Protein AF-A0A0C2D7S9-F1 (afdb_monomer_lite)

Radius of gyration: 14.55 Å; chains: 1; bounding box: 28×33×33 Å

Structure (mmCIF, N/CA/C/O backbone):
data_AF-A0A0C2D7S9-F1
#
_entry.id   AF-A0A0C2D7S9-F1
#
loop_
_atom_site.group_PDB
_atom_site.id
_atom_site.type_symbol
_atom_site.label_atom_id
_atom_site.label_alt_id
_atom_site.label_comp_id
_atom_site.label_asym_id
_atom_site.label_entity_id
_atom_site.label_seq_id
_atom_site.pdbx_PDB_ins_code
_atom_site.Cartn_x
_atom_site.Cartn_y
_atom_site.Cartn_z
_atom_site.occupancy
_atom_site.B_iso_or_equiv
_atom_site.auth_seq_id
_atom_site.auth_comp_id
_atom_site.auth_asym_id
_atom_site.auth_atom_id
_atom_site.pdbx_PDB_model_num
ATOM 1 N N . MET A 1 1 ? -13.424 7.429 2.347 1.00 75.81 1 MET A N 1
ATOM 2 C CA . MET A 1 1 ? -12.289 6.692 2.950 1.00 75.81 1 MET A CA 1
ATOM 3 C C . MET A 1 1 ? -12.279 6.810 4.469 1.00 75.81 1 MET A C 1
ATOM 5 O O . MET A 1 1 ? -12.568 5.813 5.108 1.00 75.81 1 MET A O 1
ATOM 9 N N . LYS A 1 2 ? -12.036 7.995 5.050 1.00 79.94 2 LYS A N 1
ATOM 10 C CA . LYS A 1 2 ? -11.989 8.196 6.513 1.00 79.94 2 LYS A CA 1
ATOM 11 C C . LYS A 1 2 ? -13.216 7.628 7.249 1.00 79.94 2 LYS A C 1
ATOM 13 O O . LYS A 1 2 ? -13.058 6.716 8.044 1.00 79.94 2 LYS A O 1
ATOM 18 N N . ASN A 1 3 ? -14.425 8.031 6.854 1.00 87.00 3 ASN A N 1
ATOM 19 C CA . ASN A 1 3 ? -15.672 7.531 7.455 1.00 87.00 3 ASN A CA 1
ATOM 20 C C . ASN A 1 3 ? -15.850 6.002 7.324 1.00 87.00 3 ASN A C 1
ATOM 22 O O . ASN A 1 3 ? -16.496 5.380 8.157 1.00 87.00 3 ASN A O 1
ATOM 26 N N . HIS A 1 4 ? -15.286 5.384 6.277 1.00 85.19 4 HIS A N 1
ATOM 27 C CA . HIS A 1 4 ? -15.342 3.929 6.092 1.00 85.19 4 HIS A CA 1
ATOM 28 C C . HIS A 1 4 ? -14.394 3.208 7.059 1.00 85.19 4 HIS A C 1
ATOM 30 O O . HIS A 1 4 ? -14.774 2.201 7.647 1.00 85.19 4 HIS A O 1
ATOM 36 N N . LEU A 1 5 ? -13.189 3.749 7.264 1.00 85.56 5 LEU A N 1
ATOM 37 C CA . LEU A 1 5 ? -12.227 3.237 8.243 1.00 85.56 5 LEU A CA 1
ATOM 38 C C . LEU A 1 5 ? -12.722 3.450 9.684 1.00 85.56 5 LEU A C 1
ATOM 40 O O . LEU A 1 5 ? -12.631 2.534 10.498 1.00 85.56 5 LEU A O 1
ATOM 44 N N . GLU A 1 6 ? -13.321 4.607 9.984 1.00 86.69 6 GLU A N 1
ATOM 45 C CA . GLU A 1 6 ? -13.934 4.903 11.291 1.00 86.69 6 GLU A CA 1
ATOM 46 C C . GLU A 1 6 ? -15.068 3.928 11.640 1.00 86.69 6 GLU A C 1
ATOM 48 O O . GLU A 1 6 ? -15.211 3.544 12.799 1.00 86.69 6 GLU A O 1
ATOM 53 N N . ALA A 1 7 ? -15.817 3.460 10.638 1.00 89.31 7 ALA A N 1
ATOM 54 C CA . ALA A 1 7 ? -16.864 2.451 10.793 1.00 89.31 7 ALA A CA 1
ATOM 55 C C . ALA A 1 7 ? -16.340 1.001 10.901 1.00 89.31 7 ALA A C 1
ATOM 57 O O . ALA A 1 7 ? -17.137 0.066 10.918 1.00 89.31 7 ALA A O 1
ATOM 58 N N . GLY A 1 8 ? -15.019 0.785 10.954 1.00 87.38 8 GLY A N 1
ATOM 59 C CA . GLY A 1 8 ? -14.421 -0.555 11.034 1.00 87.38 8 GLY A CA 1
ATOM 60 C C . GLY A 1 8 ? -14.158 -1.221 9.678 1.00 87.38 8 GLY A C 1
ATOM 61 O O . GLY A 1 8 ? -13.779 -2.389 9.630 1.00 87.38 8 GLY A O 1
ATOM 62 N N . GLY A 1 9 ? -14.337 -0.500 8.569 1.00 87.94 9 GLY A N 1
ATOM 63 C CA . GLY A 1 9 ? -14.062 -0.997 7.223 1.00 87.94 9 GLY A CA 1
ATOM 64 C C . GLY A 1 9 ? -12.581 -1.296 6.981 1.00 87.94 9 GLY A C 1
ATOM 65 O O . GLY A 1 9 ? -11.709 -0.850 7.727 1.00 87.94 9 GLY A O 1
ATOM 66 N N . LYS A 1 10 ? -12.292 -2.050 5.918 1.00 88.19 10 LYS A N 1
ATOM 67 C CA . LYS A 1 10 ? -10.925 -2.390 5.500 1.00 88.19 10 LYS A CA 1
ATOM 68 C C . LYS A 1 10 ? -10.594 -1.708 4.184 1.00 88.19 10 LYS A C 1
ATOM 70 O O . LYS A 1 10 ? -11.446 -1.590 3.307 1.00 88.19 10 LYS A O 1
ATOM 75 N N . LEU A 1 11 ? -9.344 -1.298 4.037 1.00 84.88 11 LEU A N 1
ATOM 76 C CA . LEU A 1 11 ? -8.817 -0.701 2.825 1.00 84.88 11 LEU A CA 1
ATOM 77 C C . LEU A 1 11 ? -7.658 -1.542 2.301 1.00 84.88 11 LEU A C 1
ATOM 79 O O . LEU A 1 11 ? -6.702 -1.840 3.015 1.00 84.88 11 LEU A O 1
ATOM 83 N N . VAL A 1 12 ? -7.757 -1.909 1.029 1.00 81.69 12 VAL A N 1
ATOM 84 C CA . VAL A 1 12 ? -6.696 -2.593 0.295 1.00 81.69 12 VAL A CA 1
ATOM 85 C C . VAL A 1 12 ? -6.200 -1.625 -0.767 1.00 81.69 12 VAL A C 1
ATOM 87 O O . VAL A 1 12 ? -6.980 -1.216 -1.628 1.00 81.69 12 VAL A O 1
ATOM 90 N N . THR A 1 13 ? -4.929 -1.229 -0.702 1.00 78.06 13 THR A N 1
ATOM 91 C CA . THR A 1 13 ? -4.313 -0.458 -1.790 1.00 78.06 13 THR A CA 1
ATOM 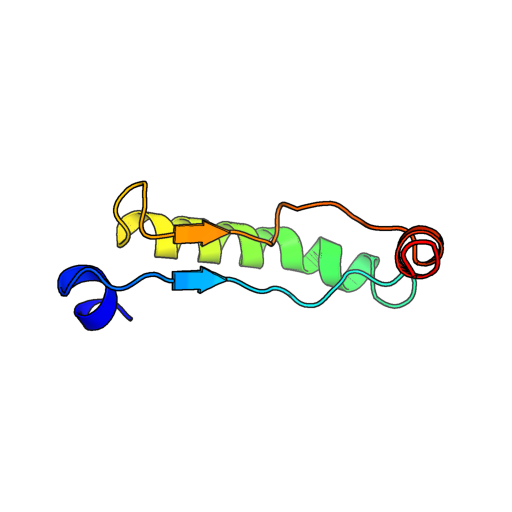92 C C . THR A 1 13 ? -3.790 -1.438 -2.831 1.00 78.06 13 THR A C 1
ATOM 94 O O . THR A 1 13 ? -3.134 -2.415 -2.476 1.00 78.06 13 THR A O 1
ATOM 97 N N . ALA A 1 14 ? -4.117 -1.222 -4.108 1.00 76.75 14 ALA A N 1
ATOM 98 C CA . ALA A 1 14 ? -3.663 -2.030 -5.240 1.00 76.75 14 ALA A CA 1
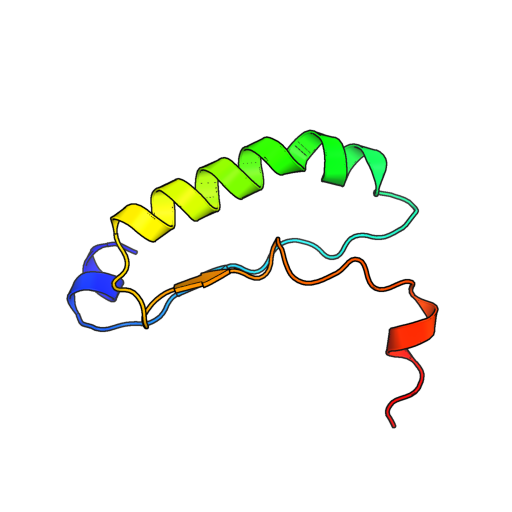ATOM 99 C C . ALA A 1 14 ? -2.963 -1.123 -6.253 1.00 76.75 14 ALA A C 1
ATOM 101 O O . ALA A 1 14 ? -3.605 -0.281 -6.880 1.00 76.75 14 ALA A O 1
ATOM 102 N N . TRP A 1 15 ? -1.649 -1.277 -6.395 1.00 76.50 15 TRP A N 1
ATOM 103 C CA . TRP A 1 15 ? -0.863 -0.500 -7.353 1.00 76.50 15 TRP A CA 1
ATOM 104 C C . TRP A 1 15 ? -0.716 -1.260 -8.664 1.00 76.50 15 TRP A C 1
ATOM 106 O O . TRP A 1 15 ? -0.768 -2.491 -8.690 1.00 76.50 15 TRP A O 1
ATOM 116 N N . THR A 1 16 ? -0.536 -0.533 -9.768 1.00 71.00 16 THR A N 1
ATOM 117 C CA . THR A 1 16 ? -0.365 -1.157 -11.084 1.00 71.00 16 THR A CA 1
ATOM 118 C C . THR A 1 16 ? 0.804 -2.144 -11.052 1.00 71.00 16 THR A C 1
ATOM 120 O O . THR A 1 16 ? 1.866 -1.775 -10.536 1.00 71.00 16 THR A O 1
ATOM 123 N N . PRO A 1 17 ? 0.649 -3.361 -11.603 1.00 69.50 17 PRO A N 1
ATOM 124 C CA . PRO A 1 17 ? 1.723 -4.341 -11.637 1.00 69.50 17 PRO A CA 1
ATOM 125 C C . PRO A 1 17 ? 2.931 -3.796 -12.399 1.00 69.50 17 PRO A C 1
ATOM 127 O O . PRO A 1 17 ? 2.796 -3.102 -13.411 1.00 69.50 17 PRO A O 1
ATOM 130 N N . ILE A 1 18 ? 4.121 -4.120 -11.899 1.00 74.69 18 ILE A N 1
ATOM 131 C CA . ILE A 1 18 ? 5.377 -3.762 -12.552 1.00 74.69 18 ILE A CA 1
ATOM 132 C C . ILE A 1 18 ? 5.562 -4.709 -13.733 1.00 74.69 18 ILE A C 1
ATOM 134 O O . ILE A 1 18 ? 5.609 -5.922 -13.559 1.00 74.69 18 ILE A O 1
ATOM 138 N N . THR A 1 19 ? 5.678 -4.143 -14.926 1.00 77.12 19 THR A N 1
ATOM 139 C CA . THR A 1 19 ? 6.102 -4.862 -16.133 1.00 77.12 19 THR A CA 1
ATOM 140 C C . THR A 1 19 ? 7.445 -4.300 -16.573 1.00 77.12 19 THR A C 1
ATOM 142 O O . THR A 1 19 ? 7.736 -3.138 -16.279 1.00 77.12 19 THR A O 1
ATOM 145 N N . ASP A 1 20 ? 8.252 -5.077 -17.295 1.00 76.12 20 ASP A N 1
ATOM 146 C CA . ASP A 1 20 ? 9.566 -4.604 -17.754 1.00 76.12 20 ASP A CA 1
ATOM 147 C C . ASP A 1 20 ? 9.457 -3.333 -18.604 1.00 76.12 20 ASP A C 1
ATOM 149 O O . ASP A 1 20 ? 10.224 -2.394 -18.411 1.00 76.12 20 ASP A O 1
ATOM 153 N N . ALA A 1 21 ? 8.422 -3.243 -19.445 1.00 79.25 21 ALA A N 1
ATOM 154 C CA . ALA A 1 21 ? 8.159 -2.083 -20.295 1.00 79.25 21 ALA A CA 1
ATOM 155 C C . ALA A 1 21 ? 7.861 -0.782 -19.525 1.00 79.25 21 ALA A C 1
ATOM 157 O O . ALA A 1 21 ? 7.988 0.296 -20.094 1.00 79.25 21 ALA A O 1
ATOM 158 N N . ARG A 1 22 ? 7.436 -0.860 -18.255 1.00 78.88 22 ARG A N 1
ATOM 159 C CA . ARG A 1 22 ? 7.059 0.309 -17.431 1.00 78.88 22 ARG A CA 1
ATOM 160 C C . ARG A 1 22 ? 7.827 0.38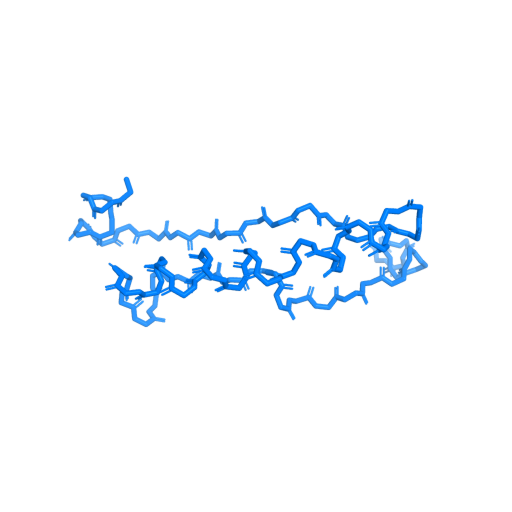9 -16.118 1.00 78.88 22 ARG A C 1
ATOM 162 O O . ARG A 1 22 ? 7.445 1.128 -15.214 1.00 78.88 22 ARG A O 1
ATOM 169 N N . LYS A 1 23 ? 8.898 -0.393 -15.984 1.00 80.88 23 LYS A N 1
ATOM 170 C CA . LYS A 1 23 ? 9.641 -0.533 -14.732 1.00 80.88 23 LYS A CA 1
ATO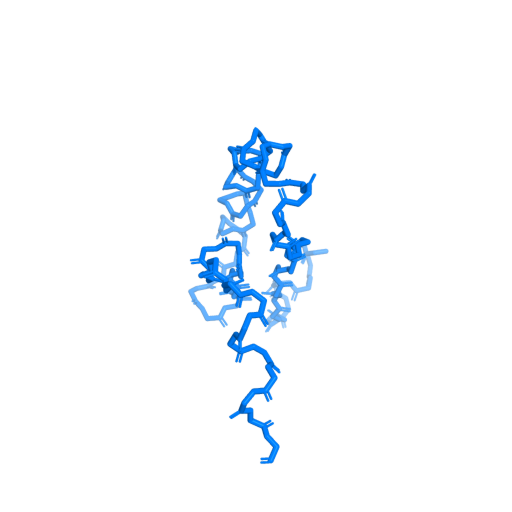M 171 C C . LYS A 1 23 ? 10.250 0.788 -14.276 1.00 80.88 23 LYS A C 1
ATOM 173 O O . LYS A 1 23 ? 10.138 1.118 -13.100 1.00 80.88 23 LYS A O 1
ATOM 178 N N . GLU A 1 24 ? 10.865 1.541 -15.183 1.00 84.38 24 GLU A N 1
ATOM 179 C CA . GLU A 1 24 ? 11.510 2.818 -14.850 1.00 84.38 24 GLU A CA 1
ATOM 180 C C . GLU A 1 24 ? 10.493 3.879 -14.419 1.00 84.38 24 GLU A C 1
ATOM 182 O O . GLU A 1 24 ? 10.659 4.486 -13.363 1.00 84.38 24 GLU A O 1
ATOM 187 N N . GLU A 1 25 ? 9.394 4.032 -15.162 1.00 84.25 25 GLU A N 1
ATOM 188 C CA . GLU A 1 25 ? 8.294 4.936 -14.802 1.00 84.25 25 GLU A CA 1
ATOM 189 C C . GLU A 1 25 ? 7.657 4.549 -13.461 1.00 84.25 25 GLU A C 1
ATOM 191 O O . GLU A 1 25 ? 7.417 5.398 -12.602 1.00 84.25 25 GLU A O 1
ATOM 196 N N . TRP A 1 26 ? 7.430 3.253 -13.235 1.00 83.19 26 TRP A N 1
ATOM 197 C CA . TRP A 1 26 ? 6.881 2.767 -11.973 1.00 83.19 26 TRP A CA 1
ATOM 198 C C . TRP A 1 26 ? 7.826 3.047 -10.801 1.00 83.19 26 TRP A C 1
ATOM 200 O O . TRP A 1 26 ? 7.389 3.514 -9.749 1.00 83.19 26 TRP A O 1
ATOM 210 N N . LEU A 1 27 ? 9.129 2.800 -10.978 1.00 81.44 27 LEU A N 1
ATOM 211 C CA . LEU A 1 27 ? 10.146 3.080 -9.964 1.00 81.44 27 LEU A CA 1
ATOM 212 C C . LEU A 1 27 ? 10.268 4.580 -9.682 1.00 81.44 27 LEU A C 1
ATOM 214 O O . LEU A 1 27 ? 10.424 4.950 -8.518 1.00 81.44 27 LEU A O 1
ATOM 218 N N . ALA A 1 28 ? 10.131 5.435 -10.697 1.00 86.81 28 ALA A N 1
ATOM 219 C CA . ALA A 1 28 ? 10.075 6.884 -10.520 1.00 86.81 28 ALA A CA 1
ATOM 220 C C . ALA A 1 28 ? 8.866 7.306 -9.663 1.00 86.81 28 ALA A C 1
ATOM 222 O O . ALA A 1 28 ? 8.978 8.196 -8.821 1.00 86.81 28 ALA A O 1
ATOM 223 N N . MET A 1 29 ? 7.734 6.608 -9.800 1.00 83.81 29 MET A N 1
ATOM 224 C CA . MET A 1 29 ? 6.516 6.851 -9.019 1.00 83.81 29 MET A CA 1
ATOM 225 C C . MET A 1 29 ? 6.522 6.206 -7.626 1.00 83.81 29 MET A C 1
ATOM 227 O O . MET A 1 29 ? 5.670 6.525 -6.796 1.00 83.81 29 MET A O 1
ATOM 231 N N . ARG A 1 30 ? 7.499 5.343 -7.318 1.00 81.94 30 ARG A N 1
ATOM 232 C CA . ARG A 1 30 ? 7.563 4.587 -6.057 1.00 81.94 30 ARG A CA 1
ATOM 233 C C . ARG A 1 30 ? 7.453 5.475 -4.820 1.00 81.94 30 ARG A C 1
ATOM 235 O O . ARG A 1 30 ? 6.764 5.110 -3.874 1.00 81.94 30 ARG A O 1
ATOM 242 N N . GLN A 1 31 ? 8.123 6.626 -4.814 1.00 82.25 31 GLN A N 1
ATOM 243 C CA . GLN A 1 31 ? 8.086 7.536 -3.664 1.00 82.25 31 GLN A CA 1
ATOM 244 C C . GLN A 1 31 ? 6.695 8.140 -3.441 1.00 82.25 31 GLN A C 1
ATOM 246 O O . GLN A 1 31 ? 6.280 8.322 -2.300 1.00 82.25 31 GLN A O 1
ATOM 251 N N . VAL A 1 32 ? 5.945 8.390 -4.517 1.00 86.06 32 VAL A N 1
ATOM 252 C CA . VAL A 1 32 ? 4.554 8.854 -4.436 1.00 86.06 32 VAL A CA 1
ATOM 253 C C . VAL A 1 32 ? 3.661 7.751 -3.868 1.00 86.06 32 VAL A C 1
ATOM 255 O O . VAL A 1 32 ? 2.850 8.021 -2.985 1.00 86.06 32 VAL A O 1
ATOM 258 N N . TRP A 1 33 ? 3.845 6.501 -4.303 1.00 83.19 33 TRP A N 1
ATOM 259 C CA . TRP A 1 33 ? 3.094 5.354 -3.778 1.00 83.19 33 TRP A CA 1
ATOM 260 C C . TRP A 1 33 ? 3.356 5.121 -2.290 1.00 83.19 33 TRP A C 1
ATOM 262 O O . TRP A 1 33 ? 2.408 5.027 -1.516 1.00 83.19 33 TRP A O 1
ATOM 272 N N . LEU A 1 34 ? 4.624 5.157 -1.865 1.00 80.88 34 LEU A N 1
ATOM 273 C CA . LEU A 1 34 ? 4.993 5.058 -0.450 1.00 80.88 34 LEU A CA 1
ATOM 274 C C . LEU A 1 34 ? 4.412 6.206 0.384 1.00 80.88 34 LEU A C 1
ATOM 276 O O . LEU A 1 34 ? 3.943 5.984 1.498 1.00 80.88 34 LEU A O 1
ATOM 280 N N . MET A 1 35 ? 4.415 7.431 -0.152 1.00 86.69 35 MET A N 1
ATOM 281 C CA . MET A 1 35 ? 3.797 8.576 0.514 1.00 86.69 35 MET A CA 1
ATOM 282 C C . MET A 1 35 ? 2.292 8.363 0.702 1.00 86.69 35 MET A C 1
ATOM 284 O O . MET A 1 35 ? 1.769 8.637 1.780 1.00 86.69 35 MET A O 1
ATOM 288 N N . LEU A 1 36 ? 1.596 7.866 -0.322 1.00 84.81 36 LEU A N 1
ATOM 289 C CA . LEU A 1 36 ? 0.162 7.596 -0.253 1.00 84.81 36 LEU A CA 1
ATOM 290 C C . LEU A 1 36 ? -0.157 6.480 0.743 1.00 84.81 36 LEU A C 1
ATOM 292 O O . LEU A 1 36 ? -1.045 6.668 1.572 1.00 84.81 36 LEU A O 1
ATOM 296 N N . ASP A 1 37 ? 0.596 5.380 0.729 1.00 83.06 37 ASP A N 1
ATOM 297 C CA . ASP A 1 37 ? 0.440 4.306 1.714 1.00 83.06 37 ASP A CA 1
ATOM 298 C C . ASP A 1 37 ? 0.643 4.838 3.146 1.00 83.06 37 ASP A C 1
ATOM 300 O O . ASP A 1 37 ? -0.193 4.592 4.016 1.00 83.06 37 ASP A O 1
ATOM 304 N N . GLY A 1 38 ? 1.668 5.666 3.380 1.00 84.69 38 GLY A N 1
ATOM 305 C CA . GLY A 1 38 ? 1.917 6.285 4.687 1.00 84.69 38 GLY A CA 1
ATOM 306 C C . GLY A 1 38 ? 0.862 7.317 5.109 1.00 84.69 38 GLY A C 1
ATOM 307 O O . GLY A 1 38 ? 0.598 7.492 6.298 1.00 84.69 38 GLY A O 1
ATOM 308 N N . ILE A 1 39 ? 0.222 8.014 4.165 1.00 86.56 39 ILE A N 1
ATOM 309 C CA . ILE A 1 39 ? -0.933 8.875 4.467 1.00 86.56 39 ILE A CA 1
ATOM 310 C C . ILE A 1 39 ? -2.109 8.012 4.911 1.00 86.56 39 ILE A C 1
ATOM 312 O O . ILE A 1 39 ? -2.761 8.343 5.896 1.00 86.56 39 ILE A O 1
ATOM 316 N N . VAL A 1 40 ? -2.379 6.917 4.205 1.00 83.12 40 VAL A N 1
ATOM 317 C CA . VAL A 1 40 ? -3.495 6.018 4.503 1.00 83.12 40 VAL A CA 1
ATOM 318 C C . VAL A 1 40 ? -3.302 5.314 5.849 1.00 83.12 40 VAL A C 1
ATOM 320 O O . VAL A 1 40 ? -4.258 5.212 6.618 1.00 83.12 40 VAL A O 1
ATOM 323 N N . GLU A 1 41 ? -2.075 4.908 6.174 1.00 84.19 41 GLU A N 1
ATOM 324 C CA . GLU A 1 41 ? -1.714 4.289 7.454 1.00 84.19 41 GLU A CA 1
ATOM 325 C C . GLU A 1 41 ? -2.077 5.173 8.655 1.00 84.19 41 GLU A C 1
ATOM 327 O O . GLU A 1 41 ? -2.574 4.675 9.659 1.00 84.19 41 GLU A O 1
ATOM 332 N N . LYS A 1 42 ? -1.963 6.503 8.532 1.00 86.31 42 LYS A N 1
ATOM 333 C CA . LYS A 1 42 ? -2.353 7.443 9.602 1.00 86.31 42 LYS A CA 1
ATOM 334 C C . LYS A 1 42 ? -3.844 7.410 9.946 1.00 86.31 42 LYS A C 1
ATOM 336 O O . LYS A 1 42 ? -4.226 7.905 11.004 1.00 86.31 42 LYS A O 1
ATOM 341 N N . PHE A 1 43 ? -4.689 6.890 9.058 1.00 83.94 43 PHE A N 1
ATOM 342 C CA . PHE A 1 43 ? -6.140 6.832 9.249 1.00 83.94 43 PHE A CA 1
ATOM 343 C C . PHE A 1 43 ? -6.661 5.420 9.526 1.00 83.94 43 PHE A C 1
ATOM 345 O O . PHE A 1 43 ? -7.827 5.276 9.895 1.00 83.94 43 PHE A O 1
ATOM 352 N N . ALA A 1 44 ? -5.840 4.390 9.331 1.00 83.44 44 ALA A N 1
ATOM 353 C CA . ALA A 1 44 ? -6.227 2.998 9.501 1.00 83.44 44 ALA A CA 1
ATOM 354 C C . ALA A 1 44 ? -5.672 2.433 10.815 1.00 83.44 44 ALA A C 1
ATOM 356 O O . ALA A 1 44 ? -4.546 2.727 11.207 1.00 83.44 44 ALA A O 1
ATOM 357 N N . LYS A 1 45 ? -6.447 1.589 11.501 1.00 85.44 45 LYS A N 1
ATOM 358 C CA . LYS A 1 45 ? -5.907 0.759 12.588 1.00 85.44 45 LYS A CA 1
ATOM 359 C C . LYS A 1 45 ? -5.030 -0.369 12.007 1.00 85.44 45 LYS A C 1
ATOM 361 O O . LYS A 1 45 ? -5.173 -0.680 10.820 1.00 85.44 45 LYS A O 1
ATOM 366 N N . PRO A 1 46 ? -4.162 -1.011 12.818 1.00 78.50 46 PRO A N 1
ATOM 367 C CA . PRO A 1 46 ? -3.196 -2.016 12.348 1.00 78.50 46 PRO A CA 1
ATOM 368 C C . PRO A 1 46 ? -3.766 -3.193 11.532 1.00 78.50 46 PRO A C 1
ATOM 370 O O . PRO A 1 46 ? -3.033 -3.833 10.790 1.00 78.50 46 PRO A O 1
ATOM 373 N N . ASP A 1 47 ? -5.060 -3.487 11.644 1.00 83.38 47 ASP A N 1
ATOM 374 C CA . ASP A 1 47 ? -5.764 -4.586 10.972 1.00 83.38 47 ASP A CA 1
ATOM 375 C C . ASP A 1 47 ? -6.677 -4.137 9.812 1.00 83.38 47 ASP A C 1
ATOM 377 O O . ASP A 1 47 ? -7.339 -4.960 9.168 1.00 83.38 47 ASP A O 1
ATOM 381 N N . GLN A 1 48 ? -6.723 -2.830 9.538 1.00 85.12 48 GLN A N 1
ATOM 382 C CA . GLN A 1 48 ? -7.629 -2.227 8.560 1.00 85.12 48 GLN A CA 1
ATOM 383 C C . GLN A 1 48 ? -6.958 -1.853 7.238 1.00 85.12 48 GLN A C 1
ATOM 385 O O . GLN A 1 48 ? -7.673 -1.575 6.276 1.00 85.12 48 GLN A O 1
ATOM 390 N N . LEU A 1 49 ? -5.626 -1.853 7.165 1.00 82.69 49 LEU A N 1
ATOM 391 C CA . LEU A 1 49 ? -4.881 -1.524 5.951 1.00 82.69 49 LEU A CA 1
ATOM 392 C C . LEU A 1 49 ? -4.047 -2.712 5.473 1.00 82.69 49 LEU A C 1
ATOM 394 O O . LEU A 1 49 ? -3.233 -3.255 6.212 1.00 82.69 49 LEU A O 1
ATOM 398 N N . ILE A 1 50 ? -4.218 -3.071 4.202 1.00 81.69 50 ILE A N 1
ATOM 399 C CA . ILE A 1 50 ? -3.355 -4.021 3.499 1.00 81.69 50 ILE A CA 1
ATOM 400 C C . ILE A 1 50 ? -2.708 -3.280 2.329 1.00 81.69 50 ILE A C 1
ATOM 402 O O . ILE A 1 50 ? -3.391 -2.893 1.378 1.00 81.69 50 ILE A O 1
ATOM 406 N N . VAL A 1 51 ? -1.390 -3.093 2.406 1.00 73.81 51 VAL A N 1
ATOM 407 C CA . VAL A 1 51 ? -0.599 -2.422 1.370 1.00 73.81 51 VAL A CA 1
ATOM 408 C C . VAL A 1 51 ? -0.013 -3.451 0.409 1.00 73.81 51 VAL A C 1
ATOM 410 O O . VAL A 1 51 ? 0.675 -4.380 0.834 1.00 73.81 51 VAL A O 1
ATOM 413 N N . THR 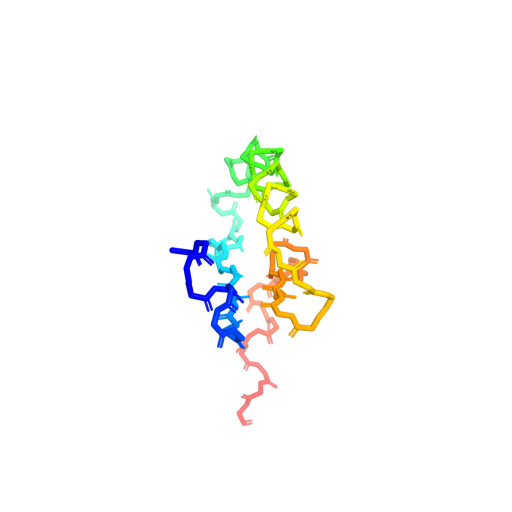A 1 52 ? -0.239 -3.281 -0.896 1.00 68.88 52 THR A N 1
ATOM 414 C CA . THR A 1 52 ? 0.304 -4.203 -1.915 1.00 68.88 52 THR A CA 1
ATOM 415 C C . THR A 1 52 ? 1.491 -3.648 -2.705 1.00 68.88 52 THR A C 1
ATOM 417 O O . THR A 1 52 ? 2.157 -4.422 -3.386 1.00 68.88 52 THR A O 1
ATOM 420 N N . ALA A 1 53 ? 1.842 -2.360 -2.569 1.00 57.81 53 ALA A N 1
ATOM 421 C CA . ALA A 1 53 ? 2.966 -1.735 -3.303 1.00 57.81 53 ALA A CA 1
ATOM 422 C C . ALA A 1 53 ? 4.305 -2.396 -2.999 1.00 57.81 53 ALA A C 1
ATOM 424 O O . ALA A 1 53 ? 5.214 -2.416 -3.826 1.00 57.81 53 ALA A O 1
ATOM 425 N N . CYS A 1 54 ? 4.421 -2.915 -1.780 1.00 54.78 54 CYS A N 1
ATOM 426 C CA . CYS A 1 54 ? 5.617 -3.564 -1.272 1.00 54.78 54 CYS A CA 1
ATOM 427 C C . CYS A 1 54 ? 5.649 -5.071 -1.565 1.00 54.78 54 CYS A C 1
ATOM 429 O O . CYS A 1 54 ? 6.663 -5.720 -1.303 1.00 54.78 54 CYS A O 1
ATOM 431 N N . ASN A 1 55 ? 4.580 -5.647 -2.126 1.00 49.44 55 ASN A N 1
ATOM 432 C CA . ASN A 1 55 ? 4.514 -7.075 -2.408 1.00 49.44 55 ASN A CA 1
ATOM 433 C C . ASN A 1 55 ? 5.039 -7.374 -3.813 1.00 49.44 55 ASN A C 1
ATOM 435 O O . ASN A 1 55 ? 4.283 -7.489 -4.765 1.00 49.44 55 ASN A O 1
ATOM 439 N N . LYS A 1 56 ? 6.367 -7.539 -3.853 1.00 50.91 56 LYS A N 1
ATOM 440 C CA . LYS A 1 56 ? 7.175 -8.307 -4.813 1.00 50.91 56 LYS A CA 1
ATOM 441 C C . LYS A 1 56 ? 6.990 -7.969 -6.300 1.00 50.91 56 LYS A C 1
ATOM 443 O O . LYS A 1 56 ? 5.959 -8.205 -6.914 1.00 50.91 56 LYS A O 1
ATOM 448 N N . VAL A 1 57 ? 8.098 -7.548 -6.910 1.00 49.16 57 VAL A N 1
ATOM 449 C CA . VAL A 1 57 ? 8.318 -7.670 -8.356 1.00 49.16 57 VAL A CA 1
ATOM 450 C C . VAL A 1 57 ? 8.186 -9.155 -8.708 1.00 49.16 57 VAL A C 1
ATOM 452 O O . VAL A 1 57 ? 9.051 -9.950 -8.344 1.00 49.16 57 VAL A O 1
ATOM 455 N N . TYR A 1 58 ? 7.103 -9.551 -9.368 1.00 50.28 58 TYR A N 1
ATOM 456 C CA . TYR A 1 58 ? 7.025 -10.865 -9.996 1.00 50.28 58 TYR A CA 1
ATOM 457 C C . TYR A 1 58 ? 7.541 -10.708 -11.423 1.00 50.28 58 TYR A C 1
ATOM 459 O O . TYR A 1 58 ? 6.966 -9.952 -12.203 1.00 50.28 58 TYR A O 1
ATOM 467 N N . SER A 1 59 ? 8.635 -11.400 -11.758 1.00 40.78 59 SER A N 1
ATOM 468 C CA . SER A 1 59 ? 8.957 -11.642 -13.167 1.00 40.78 59 SER A CA 1
ATOM 469 C C . SER A 1 59 ? 7.773 -12.379 -13.792 1.00 40.78 59 SER A C 1
ATOM 471 O O . SER A 1 59 ? 7.176 -13.243 -13.138 1.00 40.78 59 SER A O 1
ATOM 473 N N . VAL A 1 60 ? 7.416 -12.027 -15.028 1.00 49.00 60 VAL A N 1
ATOM 474 C CA . VAL A 1 60 ? 6.208 -12.509 -15.727 1.00 49.00 60 VAL A CA 1
ATOM 475 C C . VAL A 1 60 ? 6.145 -14.047 -15.774 1.00 49.00 60 VAL A C 1
ATOM 477 O O . VAL A 1 60 ? 5.058 -14.621 -15.751 1.00 49.00 60 VAL A O 1
ATOM 480 N N . ASP A 1 61 ? 7.294 -14.723 -15.695 1.00 45.97 61 ASP A N 1
ATOM 481 C CA . ASP A 1 61 ? 7.409 -16.186 -15.661 1.00 45.97 61 ASP A CA 1
ATOM 482 C C . ASP A 1 61 ? 6.722 -16.860 -14.461 1.00 45.97 61 ASP A C 1
ATOM 484 O O . ASP A 1 61 ? 6.327 -18.022 -14.538 1.00 45.97 61 ASP A O 1
ATOM 488 N N . VAL A 1 62 ? 6.536 -16.158 -13.339 1.00 43.53 62 VAL A N 1
ATOM 489 C CA . VAL A 1 62 ? 6.003 -16.776 -12.108 1.00 43.53 62 VAL A CA 1
ATOM 490 C C . VAL A 1 62 ? 4.468 -16.834 -12.101 1.00 43.53 62 VAL A C 1
ATOM 492 O O . VAL A 1 62 ? 3.882 -17.598 -11.334 1.00 43.53 62 VAL A O 1
ATOM 495 N N . LEU A 1 63 ? 3.792 -16.079 -12.975 1.00 43.00 63 LEU A N 1
ATOM 496 C CA . LEU A 1 63 ? 2.325 -16.038 -13.036 1.00 43.00 63 LEU A CA 1
ATOM 497 C C . LEU A 1 63 ? 1.706 -17.154 -13.896 1.00 43.00 63 LEU A C 1
ATOM 499 O O . LEU A 1 63 ? 0.491 -17.328 -13.862 1.00 43.00 63 LEU A O 1
ATOM 503 N N . LEU A 1 64 ? 2.514 -17.941 -14.617 1.00 42.59 64 LEU A N 1
ATOM 504 C CA . LEU A 1 64 ? 2.038 -19.003 -15.518 1.00 42.59 64 LEU A CA 1
ATOM 505 C C . LEU A 1 64 ? 2.240 -20.435 -14.986 1.00 42.59 64 LEU A C 1
ATOM 507 O O . LEU A 1 64 ? 1.995 -21.388 -15.719 1.00 42.59 64 LEU A O 1
ATOM 511 N N . HIS A 1 65 ? 2.684 -20.627 -13.739 1.00 35.88 65 HIS A N 1
ATOM 512 C CA . HIS A 1 65 ? 2.962 -21.965 -13.174 1.00 35.88 65 HIS A CA 1
ATOM 513 C C . HIS A 1 65 ? 2.138 -22.330 -11.934 1.00 35.88 65 HIS A C 1
ATOM 515 O O . HIS A 1 65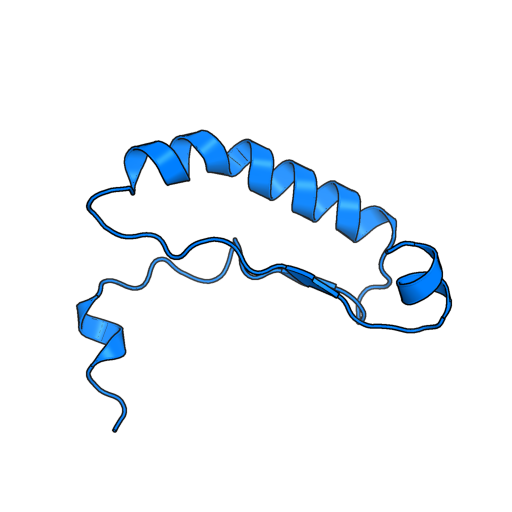 ? 2.536 -23.168 -11.126 1.00 35.88 65 HIS A O 1
ATOM 521 N N . LYS A 1 66 ? 0.952 -21.737 -11.787 1.00 38.53 66 LYS A N 1
ATOM 522 C CA . LYS A 1 66 ? -0.071 -22.270 -10.884 1.00 38.53 66 LYS A CA 1
ATOM 523 C C . LYS A 1 66 ? -1.399 -22.397 -11.618 1.00 38.53 66 LYS A C 1
ATOM 525 O O . LYS A 1 66 ? -2.257 -21.530 -11.494 1.00 38.53 66 LYS A O 1
ATOM 530 N N . SER A 1 67 ? -1.530 -23.484 -12.373 1.00 38.12 67 SER A N 1
ATOM 531 C CA . SER A 1 67 ? -2.811 -24.090 -12.731 1.00 38.12 67 SER A CA 1
ATOM 532 C C . SER A 1 67 ? -2.738 -25.592 -12.522 1.00 38.12 67 SER A C 1
ATOM 534 O O . SER A 1 67 ? -1.610 -26.131 -12.562 1.00 38.12 67 SER A O 1
#

Sequence (67 aa):
MKNHLEAGGKLVTAWTPITDARKEEWLAMRQVWLMLDGIVEKFAKPDQLIVTACNKVYSVDVLLHKS

Foldseek 3Di:
DLVCQVVVAADEDDDDADDPVCNVVVVVCLVVLVVVLVVVPVRHDPPRYDYCSPPDNDDPVVVPPDD

pLDDT: mean 73.92, std 15.85, range [35.88, 89.31]

Organism: NCBI:txid51022

Secondary structure (DSSP, 8-state):
-HHHHHTT--EEE-PPPP-GGGHHHHHHHHHHHHHHHHHHHTTS-TTTEEE-TTS----GGGGGS--